Protein AF-A0A2D4QYU7-F1 (afdb_monomer)

Foldseek 3Di:
DKDFQQDKFWFADVPDPGTAIFGFHWKKFAPVLDPPPRIDIDGMDDCVVVTWIKTWTAHPVRDIDIDTPVRTDDPD

Sequence (76 aa):
MLIKVGDNVSVNLR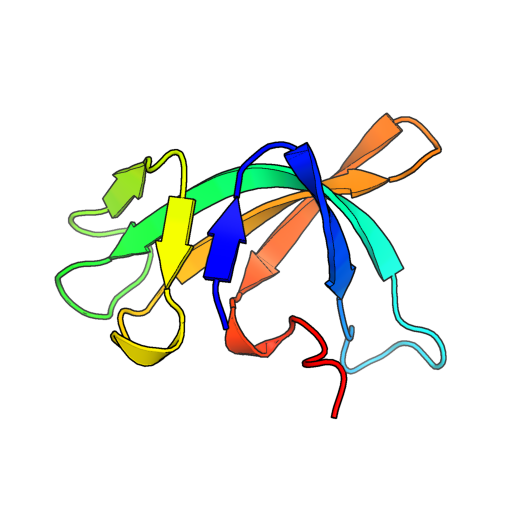RKILPREGKITGIQISSTGEFGLNEYQVGEYNTDCKYTGSIDYETENGDQYWAYFSQIEKEI

pLDDT: mean 87.48, std 10.07, range [41.91, 97.12]

Radius of gyration: 11.9 Å; Cα contacts (8 Å, |Δi|>4): 162; chains: 1; bounding box: 27×25×33 Å

Solvent-accessible surface area (backbone atoms only — not comparable to full-atom values): 4410 Å² total; per-residue (Å²): 93,80,49,42,56,68,36,79,45,44,34,53,43,98,90,51,97,60,61,49,60,28,30,27,72,38,34,38,38,16,83,77,59,44,88,97,44,74,68,42,81,44,66,60,49,55,60,77,73,66,62,38,40,33,34,33,28,31,29,94,86,68,52,76,47,74,46,47,62,90,31,46,63,71,88,126

Nearest PDB structures (foldseek):
  8q87-assembly1_Ad  TM=7.916E-01  e=3.405E-01  Gallus gallus
  7pwf-assembly1_E  TM=8.180E-01  e=9.126E-01  Giardia lamblia ATCC 50803
  7mq9-assembly1_L4  TM=8.149E-01  e=9.640E-01  Homo sapiens
  8bsi-assembly1_SE  TM=6.403E-01  e=1.136E+00  Giardia duodenalis
  6zu5-assembly1_SE0  TM=6.957E-01  e=3.398E+00  Paranosema locustae

Mean predicted aligned error: 4.67 Å

Structure (mmCIF, N/CA/C/O backbone):
data_AF-A0A2D4QYU7-F1
#
_entry.id   AF-A0A2D4QYU7-F1
#
loop_
_atom_site.group_PDB
_atom_site.id
_atom_site.type_symbol
_atom_site.label_atom_id
_atom_site.label_alt_id
_atom_site.label_comp_id
_atom_site.label_asym_id
_atom_site.label_entity_id
_atom_site.label_seq_id
_atom_site.pdbx_PDB_ins_code
_atom_site.Cartn_x
_atom_site.Cartn_y
_atom_site.Cartn_z
_atom_site.occupancy
_atom_site.B_iso_or_equiv
_atom_site.auth_seq_id
_atom_site.auth_comp_id
_atom_site.auth_asym_id
_atom_site.auth_atom_id
_atom_site.pdbx_PDB_model_num
ATOM 1 N N . MET A 1 1 ? 3.141 -11.317 -2.742 1.00 86.06 1 MET A N 1
ATOM 2 C CA . MET A 1 1 ? 1.771 -11.022 -2.237 1.00 86.06 1 MET A CA 1
ATOM 3 C C . MET A 1 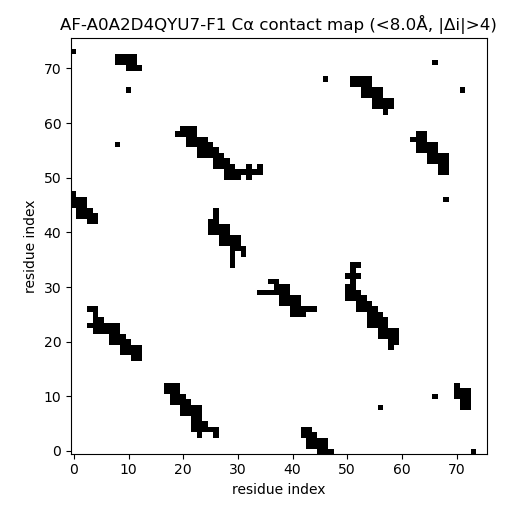1 ? 1.012 -10.307 -3.338 1.00 86.06 1 MET A C 1
ATOM 5 O O . MET A 1 1 ? 1.541 -9.350 -3.889 1.00 86.06 1 MET A O 1
ATOM 9 N N . LEU A 1 2 ? -0.179 -10.777 -3.699 1.00 91.19 2 LEU A N 1
ATOM 10 C CA . LEU A 1 2 ? -1.017 -10.114 -4.700 1.00 91.19 2 LEU A CA 1
ATOM 11 C C . LEU A 1 2 ? -1.949 -9.130 -3.988 1.00 91.19 2 LEU A C 1
ATOM 13 O O . LEU A 1 2 ? -2.627 -9.537 -3.053 1.00 91.19 2 LEU A O 1
ATOM 17 N N . ILE A 1 3 ? -1.961 -7.873 -4.423 1.00 92.75 3 ILE A N 1
ATOM 18 C CA . ILE A 1 3 ? -2.892 -6.841 -3.952 1.00 92.75 3 ILE A CA 1
ATOM 19 C C . ILE A 1 3 ? -3.742 -6.340 -5.115 1.00 92.75 3 ILE A C 1
ATOM 21 O O . ILE A 1 3 ? -3.242 -6.227 -6.240 1.00 92.75 3 ILE A O 1
ATOM 25 N N . LYS A 1 4 ? -5.009 -6.024 -4.856 1.00 95.62 4 LYS A N 1
ATOM 26 C CA . LYS A 1 4 ? -5.937 -5.478 -5.850 1.00 95.62 4 LYS A CA 1
ATOM 27 C C . LYS A 1 4 ? -6.709 -4.290 -5.302 1.00 95.62 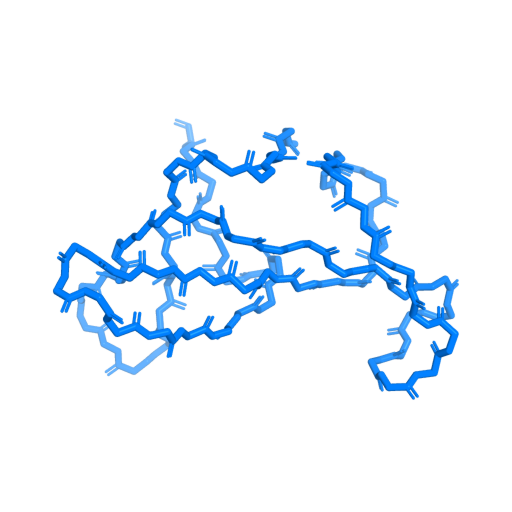4 LYS A C 1
ATOM 29 O O . LYS A 1 4 ? -6.947 -4.174 -4.102 1.00 95.62 4 LYS A O 1
ATOM 34 N N . VAL A 1 5 ? -7.136 -3.408 -6.202 1.00 95.69 5 VAL A N 1
ATOM 35 C CA . VAL A 1 5 ? -8.109 -2.372 -5.855 1.00 95.69 5 VAL A CA 1
ATOM 36 C C . VAL A 1 5 ? -9.388 -3.054 -5.375 1.00 95.69 5 VAL A C 1
ATOM 38 O O . VAL A 1 5 ? -9.955 -3.904 -6.060 1.00 95.69 5 VAL A O 1
ATOM 41 N N . GLY A 1 6 ? -9.832 -2.669 -4.186 1.00 94.56 6 GLY A N 1
ATOM 42 C CA . GLY A 1 6 ? -10.964 -3.254 -3.489 1.00 94.56 6 GLY A CA 1
ATOM 43 C C . GLY A 1 6 ? -10.601 -4.285 -2.420 1.00 94.56 6 GLY A C 1
ATOM 44 O O . GLY A 1 6 ? -11.496 -4.661 -1.665 1.00 94.56 6 GLY A O 1
ATOM 45 N N . ASP A 1 7 ? -9.340 -4.701 -2.306 1.00 94.50 7 ASP A N 1
ATOM 46 C CA . ASP A 1 7 ? -8.908 -5.577 -1.215 1.00 94.50 7 ASP A CA 1
ATOM 47 C C . ASP A 1 7 ? -8.820 -4.806 0.108 1.00 94.50 7 ASP A C 1
ATOM 49 O O . ASP A 1 7 ? -8.524 -3.606 0.136 1.00 94.50 7 ASP A O 1
ATOM 53 N N . ASN A 1 8 ? -9.050 -5.514 1.214 1.00 94.56 8 ASN A N 1
ATOM 54 C CA . ASN A 1 8 ? -8.746 -4.996 2.543 1.00 94.56 8 ASN A CA 1
ATOM 55 C C . ASN A 1 8 ? -7.229 -4.967 2.748 1.00 94.56 8 ASN A C 1
ATOM 57 O O . ASN A 1 8 ? -6.502 -5.829 2.255 1.00 94.56 8 ASN A O 1
ATOM 61 N N . VAL A 1 9 ? -6.750 -3.983 3.500 1.00 92.50 9 VAL A N 1
ATOM 62 C CA . VAL A 1 9 ? -5.330 -3.795 3.774 1.00 92.50 9 VAL A CA 1
ATOM 63 C C . VAL A 1 9 ? -5.110 -3.359 5.215 1.00 92.50 9 VAL A C 1
ATOM 65 O O . VAL A 1 9 ? -5.830 -2.504 5.725 1.00 92.50 9 VAL A O 1
ATOM 68 N N . SER A 1 10 ? -4.078 -3.919 5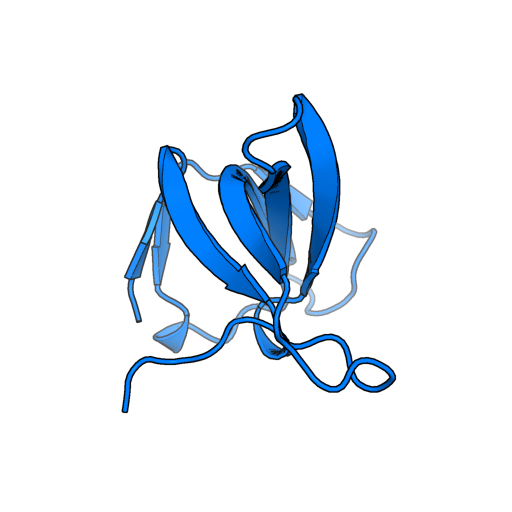.845 1.00 93.75 10 SER A N 1
ATOM 69 C CA . SER A 1 10 ? -3.513 -3.438 7.106 1.00 93.75 10 SER A CA 1
ATOM 70 C C . SER A 1 10 ? -2.204 -2.703 6.816 1.00 93.75 10 SER A C 1
ATOM 72 O O . SER A 1 10 ? -1.285 -3.250 6.200 1.00 93.75 10 SER A O 1
ATOM 74 N N . VAL A 1 11 ? -2.121 -1.436 7.220 1.00 92.00 11 VAL A N 1
ATOM 75 C CA . VAL A 1 11 ? -0.951 -0.580 7.015 1.00 92.00 11 VAL A CA 1
ATOM 76 C C . VAL A 1 11 ? -0.277 -0.291 8.348 1.00 92.00 11 VAL A C 1
ATOM 78 O O . VAL A 1 11 ? -0.819 0.406 9.213 1.00 92.00 11 VAL A O 1
ATOM 81 N N . ASN A 1 12 ? 0.964 -0.747 8.481 1.00 90.12 12 ASN A N 1
ATOM 82 C CA . ASN A 1 12 ? 1.807 -0.450 9.621 1.00 90.12 12 ASN A CA 1
ATOM 83 C C . ASN A 1 12 ? 2.345 0.986 9.538 1.00 90.12 12 ASN A C 1
ATOM 85 O O . ASN A 1 12 ? 3.134 1.378 8.666 1.00 90.12 12 ASN A O 1
ATOM 89 N N . LEU A 1 13 ? 1.912 1.800 10.492 1.00 82.31 13 LEU A N 1
ATOM 90 C CA . LEU A 1 13 ? 2.382 3.161 10.657 1.00 82.31 13 LEU A CA 1
ATOM 91 C C . LEU A 1 13 ? 3.478 3.135 11.720 1.00 82.31 13 LEU A C 1
ATOM 93 O O . LEU A 1 13 ? 3.170 2.978 12.893 1.00 82.31 13 LEU A O 1
ATOM 97 N N . ARG A 1 14 ? 4.742 3.374 11.334 1.00 72.75 14 ARG A N 1
ATOM 98 C CA . ARG A 1 14 ? 5.941 3.308 12.211 1.00 72.75 14 ARG A CA 1
ATOM 99 C C . ARG A 1 14 ? 5.830 3.998 13.586 1.00 72.75 14 ARG A C 1
ATOM 101 O O . ARG A 1 14 ? 6.674 3.771 14.443 1.00 72.75 14 ARG A O 1
ATOM 108 N N . ARG A 1 15 ? 4.868 4.906 13.776 1.00 70.25 15 ARG A N 1
ATOM 109 C CA . ARG A 1 15 ? 4.644 5.676 15.012 1.00 70.25 15 ARG A CA 1
ATOM 110 C C . ARG A 1 15 ? 3.349 5.317 15.752 1.00 70.25 15 ARG A C 1
ATOM 112 O O . ARG A 1 15 ? 3.049 5.964 16.751 1.00 70.25 15 ARG A O 1
ATOM 119 N N . LYS A 1 16 ? 2.561 4.352 15.272 1.00 72.19 16 LYS A N 1
ATOM 120 C CA . LYS A 1 16 ? 1.329 3.901 15.930 1.00 72.19 16 LYS A CA 1
ATOM 121 C C . LYS A 1 16 ? 1.498 2.483 16.460 1.00 72.19 16 LYS A C 1
ATOM 123 O O . LYS A 1 16 ? 2.196 1.672 15.872 1.00 72.19 16 LYS A O 1
ATOM 128 N N . ILE A 1 17 ? 0.841 2.226 17.589 1.00 74.25 17 ILE A N 1
ATOM 129 C CA . ILE A 1 17 ? 0.830 0.920 18.263 1.00 74.25 17 ILE A CA 1
ATOM 130 C C . ILE A 1 17 ? -0.007 -0.093 17.475 1.00 74.25 17 ILE A C 1
ATOM 132 O O . ILE A 1 17 ? 0.304 -1.277 17.486 1.00 74.25 17 ILE A O 1
ATOM 136 N N . LEU A 1 18 ? -1.053 0.378 16.792 1.00 81.31 18 LEU A N 1
ATOM 137 C CA . LEU A 1 18 ? -1.938 -0.450 15.984 1.00 81.31 18 LEU A CA 1
ATOM 138 C C . LEU A 1 18 ? -1.807 -0.070 14.507 1.00 81.31 18 LEU A C 1
ATOM 140 O O . LEU A 1 18 ? -1.687 1.130 14.202 1.00 81.31 18 LEU A O 1
ATOM 144 N N . PRO A 1 19 ? -1.838 -1.062 13.603 1.00 86.12 19 PRO A N 1
ATOM 145 C CA . PRO A 1 19 ? -1.917 -0.790 12.184 1.00 86.12 19 PRO A CA 1
ATOM 146 C C . PRO A 1 19 ? -3.238 -0.090 11.856 1.00 86.12 19 PRO A C 1
ATOM 148 O O . PRO A 1 19 ? -4.206 -0.125 12.619 1.00 86.12 19 PRO A O 1
ATOM 151 N N . ARG A 1 20 ? -3.259 0.608 10.722 1.00 90.94 20 ARG A N 1
ATOM 152 C CA . ARG A 1 20 ? -4.488 1.189 10.191 1.00 90.94 20 ARG A CA 1
ATOM 153 C C . ARG A 1 20 ? -5.044 0.262 9.130 1.00 90.94 20 ARG A C 1
ATOM 155 O O . ARG A 1 20 ? -4.361 -0.011 8.148 1.00 90.94 20 ARG A O 1
ATOM 162 N N . GLU A 1 21 ? -6.294 -0.124 9.307 1.00 93.31 21 GLU A N 1
ATOM 163 C CA . GLU A 1 21 ? -7.015 -0.905 8.316 1.00 93.31 21 GLU A CA 1
ATOM 164 C C . GLU A 1 21 ? -7.798 -0.015 7.354 1.00 93.31 21 GLU A C 1
ATOM 166 O O . GLU A 1 21 ? -8.205 1.103 7.686 1.00 93.31 21 GLU A O 1
ATOM 171 N N . GLY A 1 22 ? -8.002 -0.520 6.147 1.00 94.38 22 GLY A N 1
ATOM 172 C CA . GLY A 1 22 ? -8.858 0.099 5.152 1.00 94.38 22 GLY A CA 1
ATOM 173 C C . GLY A 1 22 ? -8.989 -0.765 3.910 1.00 94.38 22 GLY A C 1
ATOM 174 O O . GLY A 1 22 ? -8.593 -1.928 3.901 1.00 94.38 22 GLY A O 1
ATOM 175 N N . LYS A 1 23 ? -9.539 -0.179 2.853 1.00 96.31 23 LYS A N 1
ATOM 176 C CA . LYS A 1 23 ? -9.764 -0.813 1.560 1.00 96.31 23 LYS A CA 1
ATOM 177 C C . LYS A 1 23 ? -8.989 -0.077 0.483 1.00 96.31 23 LYS A C 1
ATOM 179 O O . LYS A 1 23 ? -9.078 1.145 0.396 1.00 96.31 23 LYS A O 1
ATOM 184 N N . ILE A 1 24 ? -8.243 -0.804 -0.339 1.00 96.31 24 ILE A N 1
ATOM 185 C CA . ILE A 1 24 ? -7.448 -0.217 -1.420 1.00 96.31 24 ILE A CA 1
ATOM 186 C C . ILE A 1 24 ? -8.387 0.423 -2.445 1.00 96.31 24 ILE A C 1
ATOM 188 O O . ILE A 1 24 ? -9.290 -0.231 -2.968 1.00 96.31 24 ILE A O 1
ATOM 192 N N . THR A 1 25 ? -8.154 1.689 -2.766 1.00 97.12 25 THR A N 1
ATOM 193 C CA . THR A 1 25 ? -8.893 2.451 -3.783 1.00 97.12 25 THR A CA 1
ATOM 194 C C . THR A 1 25 ? -8.044 2.724 -5.024 1.00 97.12 25 THR A C 1
ATOM 196 O O . THR A 1 25 ? -8.591 2.931 -6.106 1.00 97.12 25 THR A O 1
ATOM 199 N N . GLY A 1 26 ? -6.718 2.648 -4.903 1.00 95.81 26 GLY A N 1
ATOM 200 C CA . GLY A 1 26 ? -5.784 2.829 -6.008 1.00 95.81 26 GLY A CA 1
ATOM 201 C C . GLY A 1 26 ? -4.451 2.141 -5.746 1.00 95.81 26 GLY A C 1
ATOM 202 O O . GLY A 1 26 ? -4.037 1.974 -4.601 1.00 95.81 26 GLY A O 1
ATOM 203 N N . ILE A 1 27 ? -3.775 1.729 -6.816 1.00 95.25 27 ILE A N 1
ATOM 204 C CA . ILE A 1 27 ? -2.422 1.171 -6.759 1.00 95.25 27 ILE A CA 1
ATOM 205 C C . ILE A 1 27 ? -1.575 1.903 -7.791 1.00 95.25 27 ILE A C 1
ATOM 207 O O . ILE A 1 27 ? -1.971 2.026 -8.952 1.00 95.25 27 ILE A O 1
ATOM 211 N N . GLN A 1 28 ? -0.404 2.365 -7.368 1.0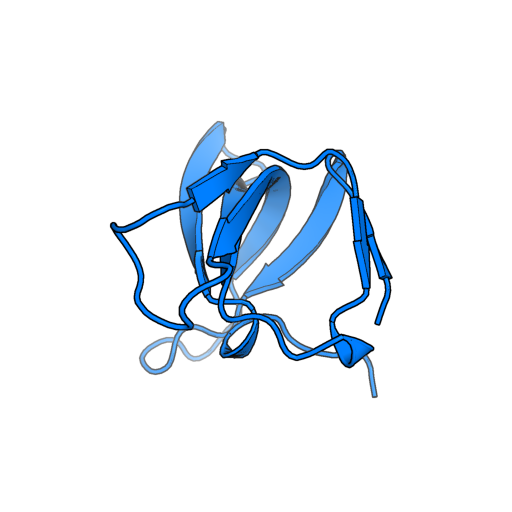0 94.25 28 GLN A N 1
ATOM 212 C CA . GLN A 1 28 ? 0.551 3.067 -8.214 1.00 94.25 28 GLN A CA 1
ATOM 213 C C . GLN A 1 28 ? 1.911 2.377 -8.140 1.00 94.25 28 GLN A C 1
ATOM 215 O O . GLN A 1 28 ? 2.392 2.041 -7.056 1.00 94.25 28 GLN A O 1
ATOM 220 N N . ILE A 1 29 ? 2.540 2.171 -9.295 1.00 92.56 29 ILE A N 1
ATOM 221 C CA . ILE A 1 29 ? 3.884 1.595 -9.399 1.00 92.56 29 ILE A CA 1
ATOM 222 C C . ILE A 1 29 ? 4.804 2.525 -10.180 1.00 92.56 29 ILE A C 1
ATOM 224 O O . ILE A 1 29 ? 4.402 3.111 -11.181 1.00 92.56 29 ILE A O 1
ATOM 228 N N . SER A 1 30 ? 6.056 2.620 -9.748 1.00 89.88 30 SER A N 1
ATOM 229 C CA . SER A 1 30 ? 7.122 3.310 -10.463 1.00 89.88 30 SER A CA 1
ATOM 230 C C . SER A 1 30 ? 8.015 2.295 -11.168 1.00 89.88 30 SER A C 1
ATOM 232 O O . SER A 1 30 ? 8.550 1.365 -10.559 1.00 89.88 30 SER A O 1
ATOM 234 N N . SER A 1 31 ? 8.198 2.500 -12.472 1.00 80.19 31 SER A N 1
ATOM 235 C CA . SER A 1 31 ? 9.105 1.691 -13.299 1.00 80.19 31 SER A CA 1
ATOM 236 C C . SER A 1 31 ? 10.585 2.026 -13.087 1.00 80.19 31 SER A C 1
ATOM 238 O O . SER A 1 31 ? 11.448 1.207 -13.400 1.00 80.19 31 SER A O 1
ATOM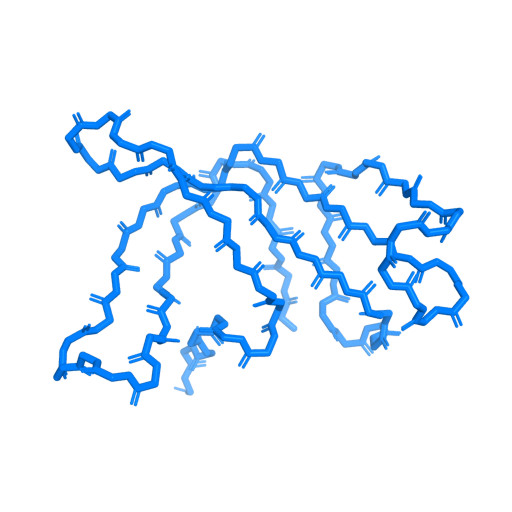 240 N N . THR A 1 32 ? 10.884 3.211 -12.550 1.00 80.31 32 THR A N 1
ATOM 241 C CA . THR A 1 32 ? 12.250 3.703 -12.312 1.00 80.31 32 THR A CA 1
ATOM 242 C C . THR A 1 32 ? 12.719 3.457 -10.881 1.00 80.31 32 THR A C 1
ATOM 244 O O . THR A 1 32 ? 13.904 3.594 -10.592 1.00 80.31 32 THR A O 1
ATOM 247 N N . GLY A 1 33 ? 11.805 3.079 -9.984 1.00 74.88 33 GLY A N 1
ATOM 248 C CA . GLY A 1 33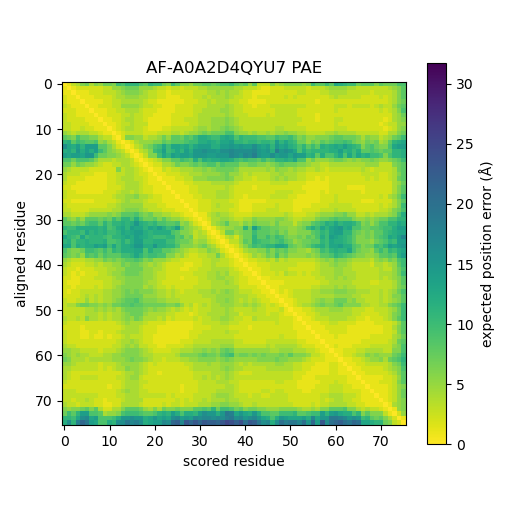 ? 12.085 2.886 -8.564 1.00 74.88 33 GLY A CA 1
ATOM 249 C C . GLY A 1 33 ? 11.983 4.167 -7.731 1.00 74.88 33 GLY A C 1
ATOM 250 O O . GLY A 1 33 ? 12.026 4.078 -6.503 1.00 74.88 33 GLY A O 1
ATOM 251 N N . GLU A 1 34 ? 11.790 5.323 -8.371 1.00 75.06 34 GLU A N 1
ATOM 252 C CA . GLU A 1 34 ? 11.581 6.622 -7.728 1.00 75.06 34 GLU A CA 1
ATOM 253 C C . GLU A 1 34 ? 10.105 7.030 -7.808 1.00 75.06 34 GLU A C 1
ATOM 255 O O . GLU A 1 34 ? 9.501 7.018 -8.883 1.00 75.06 34 GLU A O 1
ATOM 260 N N . PHE A 1 35 ? 9.523 7.387 -6.660 1.00 70.94 35 PHE A N 1
ATOM 261 C CA . PHE A 1 35 ? 8.164 7.930 -6.583 1.00 70.94 35 PHE A CA 1
ATOM 262 C C . PHE A 1 35 ? 8.104 9.333 -7.200 1.00 70.94 35 PHE A C 1
ATOM 264 O O . PHE A 1 35 ? 9.002 10.144 -6.979 1.00 70.94 35 PHE A O 1
ATOM 271 N N . GLY A 1 36 ? 7.042 9.624 -7.950 1.00 70.25 36 GLY A N 1
ATOM 272 C CA . GLY A 1 36 ? 6.832 10.887 -8.665 1.00 70.25 36 GLY A CA 1
ATOM 273 C C . GLY A 1 36 ? 7.388 10.945 -10.095 1.00 70.25 36 GLY A C 1
ATOM 274 O O . GLY A 1 36 ? 7.247 11.974 -10.755 1.00 70.25 36 GLY A O 1
ATOM 275 N N . LEU A 1 37 ? 8.013 9.872 -10.599 1.00 69.19 37 LEU A N 1
ATOM 276 C CA . LEU A 1 37 ? 8.527 9.783 -11.972 1.00 69.19 37 LEU A CA 1
ATOM 277 C C . LEU A 1 37 ? 8.067 8.485 -12.646 1.00 69.19 37 LEU A C 1
ATOM 279 O O . LEU A 1 37 ? 8.312 7.398 -12.131 1.00 69.19 37 LEU A O 1
ATOM 283 N N . ASN A 1 38 ? 7.460 8.594 -13.836 1.00 78.88 38 ASN A N 1
ATOM 284 C CA . ASN A 1 38 ? 6.987 7.456 -14.645 1.00 78.88 38 ASN A CA 1
ATOM 285 C C . ASN A 1 38 ? 6.151 6.447 -13.838 1.00 78.88 38 ASN A C 1
ATOM 287 O O . ASN A 1 38 ? 6.440 5.243 -13.818 1.00 78.88 38 ASN A O 1
ATOM 291 N N . GLU A 1 39 ? 5.140 6.977 -13.154 1.00 84.38 39 GLU A N 1
ATOM 292 C CA . GLU A 1 39 ? 4.199 6.210 -12.350 1.00 84.38 39 GLU A CA 1
ATOM 293 C C . GLU A 1 39 ? 3.033 5.720 -13.200 1.00 84.38 39 GLU A C 1
ATOM 295 O O . GLU A 1 39 ? 2.519 6.433 -14.064 1.00 84.38 39 GLU A O 1
ATOM 300 N N . TYR A 1 40 ? 2.604 4.494 -12.929 1.00 88.94 40 TYR A N 1
ATOM 301 C CA . TYR A 1 40 ? 1.492 3.857 -13.613 1.00 88.94 40 TYR A CA 1
ATOM 302 C C . TYR A 1 40 ? 0.454 3.427 -12.592 1.00 88.94 40 TYR A C 1
ATOM 304 O O . TYR A 1 40 ? 0.780 2.770 -11.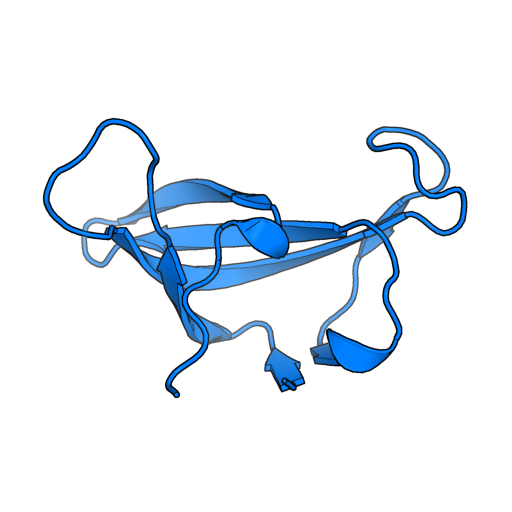599 1.00 88.94 40 TYR A O 1
ATOM 312 N N . GLN A 1 41 ? -0.801 3.771 -12.862 1.00 92.38 41 GLN A N 1
ATOM 313 C CA . GLN A 1 41 ? -1.927 3.280 -12.088 1.00 92.38 41 GLN A CA 1
ATOM 314 C C . GLN A 1 41 ? -2.309 1.885 -12.580 1.00 92.38 41 GLN A C 1
ATOM 316 O O . GLN A 1 41 ? -2.456 1.656 -13.782 1.00 92.38 41 GLN A O 1
ATOM 321 N N . VAL A 1 42 ? -2.464 0.950 -11.649 1.00 93.25 42 VAL A N 1
ATOM 322 C CA . VAL A 1 42 ? -2.788 -0.450 -11.945 1.00 93.25 42 VAL A CA 1
ATOM 323 C C . VAL A 1 42 ? -3.969 -0.915 -11.096 1.00 93.25 42 VAL A C 1
ATOM 325 O O . VAL A 1 42 ? -4.209 -0.398 -10.008 1.00 93.25 42 VAL A O 1
ATOM 328 N N . GLY A 1 43 ? -4.735 -1.883 -11.601 1.00 93.50 43 GLY A N 1
ATOM 329 C CA . GLY A 1 43 ? -5.854 -2.478 -10.856 1.00 93.50 43 GLY A CA 1
ATOM 330 C C . GLY A 1 43 ? -5.423 -3.583 -9.889 1.00 93.50 43 GLY A C 1
ATOM 331 O O . GLY A 1 43 ? -6.087 -3.830 -8.886 1.00 93.50 43 GLY A O 1
ATOM 332 N N . GLU A 1 44 ? -4.298 -4.234 -10.174 1.00 93.75 44 GLU A N 1
ATOM 333 C CA . GLU A 1 44 ? -3.703 -5.279 -9.347 1.00 93.75 44 GLU A CA 1
ATOM 334 C C . GLU A 1 44 ? -2.181 -5.249 -9.460 1.00 93.75 44 GLU A C 1
ATOM 336 O O . GLU A 1 44 ? -1.625 -4.822 -10.475 1.00 93.75 44 GLU A O 1
ATOM 341 N N . TYR A 1 45 ? -1.500 -5.704 -8.413 1.00 92.19 45 TYR A N 1
ATOM 342 C CA . TYR A 1 45 ? -0.049 -5.750 -8.374 1.00 92.19 45 TYR A CA 1
ATOM 343 C C . TYR A 1 45 ? 0.458 -6.914 -7.524 1.00 92.19 45 TYR A C 1
ATOM 345 O O . TYR A 1 45 ? 0.015 -7.128 -6.396 1.00 92.19 45 TYR A O 1
ATOM 353 N N . ASN A 1 46 ? 1.431 -7.659 -8.051 1.00 91.12 46 ASN A N 1
ATOM 354 C CA . ASN A 1 46 ? 2.161 -8.648 -7.271 1.00 91.12 46 ASN A CA 1
ATOM 355 C C . ASN A 1 46 ? 3.409 -8.001 -6.657 1.00 91.12 46 ASN A C 1
ATOM 357 O O . ASN A 1 46 ? 4.367 -7.686 -7.362 1.00 91.12 46 ASN A O 1
ATOM 361 N N . THR A 1 47 ? 3.441 -7.870 -5.329 1.00 85.50 47 THR A N 1
ATOM 362 C CA . THR A 1 47 ? 4.573 -7.289 -4.591 1.00 85.50 47 THR A CA 1
ATOM 363 C C . THR A 1 47 ? 5.894 -8.024 -4.802 1.00 85.50 47 THR A C 1
ATOM 365 O O . THR A 1 47 ? 6.954 -7.474 -4.511 1.00 85.50 47 THR A O 1
ATOM 368 N N . ASP A 1 48 ? 5.854 -9.263 -5.291 1.00 87.81 48 ASP A N 1
ATOM 369 C CA . ASP A 1 48 ? 7.049 -10.063 -5.563 1.00 87.81 48 ASP A CA 1
ATOM 370 C C . ASP A 1 48 ? 7.790 -9.580 -6.823 1.00 87.81 48 ASP A C 1
ATOM 372 O O . ASP A 1 48 ? 8.964 -9.902 -7.003 1.00 87.81 48 ASP A O 1
ATOM 376 N N . CYS A 1 49 ? 7.153 -8.732 -7.642 1.00 86.81 49 CYS A N 1
ATOM 377 C CA . CYS A 1 49 ? 7.782 -8.025 -8.759 1.00 86.81 49 CYS A CA 1
ATOM 378 C C . CYS A 1 49 ? 8.754 -6.919 -8.311 1.00 86.81 49 CYS A C 1
ATOM 380 O O . CYS A 1 49 ? 9.541 -6.448 -9.126 1.00 86.81 49 CYS A O 1
ATOM 382 N N . LYS A 1 50 ? 8.741 -6.526 -7.026 1.00 85.12 50 LYS A N 1
ATOM 383 C CA . LYS A 1 50 ? 9.699 -5.589 -6.402 1.00 85.12 50 LYS A CA 1
ATOM 384 C C . LYS A 1 50 ? 9.797 -4.195 -7.041 1.00 85.12 50 LYS A C 1
ATOM 386 O O . LYS A 1 50 ? 10.751 -3.476 -6.755 1.00 85.12 50 LYS A O 1
ATOM 391 N N . TYR A 1 51 ? 8.815 -3.778 -7.836 1.00 87.38 51 TYR A N 1
ATOM 392 C CA . TYR A 1 51 ? 8.661 -2.369 -8.183 1.00 87.38 51 TYR A CA 1
ATOM 393 C C . TYR A 1 51 ? 8.375 -1.549 -6.929 1.00 87.38 51 TYR A C 1
ATOM 395 O O . TYR A 1 51 ? 7.607 -1.966 -6.051 1.00 87.38 51 TYR A O 1
ATOM 403 N N . THR A 1 52 ? 8.985 -0.368 -6.870 1.00 89.25 52 THR A N 1
ATOM 404 C CA . THR A 1 52 ? 8.603 0.656 -5.906 1.00 89.25 52 THR A CA 1
ATOM 405 C C . THR A 1 52 ? 7.181 1.088 -6.227 1.00 89.25 52 THR A C 1
ATOM 407 O O . THR A 1 52 ? 6.852 1.354 -7.380 1.00 89.25 52 THR A O 1
ATOM 410 N N . GLY A 1 53 ? 6.325 1.142 -5.218 1.00 91.19 53 GLY A N 1
ATOM 411 C CA . GLY A 1 53 ? 4.945 1.542 -5.416 1.00 91.19 53 GLY A CA 1
ATOM 412 C C . GLY A 1 53 ? 4.210 1.783 -4.104 1.00 91.19 53 GLY A C 1
ATOM 413 O O . GLY A 1 53 ? 4.779 1.685 -3.007 1.00 91.19 53 GLY A O 1
ATOM 414 N N . SER A 1 54 ? 2.953 2.167 -4.246 1.00 93.06 54 SER A N 1
ATOM 415 C CA . SER A 1 54 ? 2.104 2.649 -3.176 1.00 93.06 54 SER A CA 1
ATOM 416 C C . SER A 1 54 ? 0.652 2.312 -3.456 1.00 93.06 54 SER A C 1
ATOM 418 O O . SER A 1 54 ? 0.269 1.925 -4.564 1.00 93.06 54 SER A O 1
ATOM 420 N N . ILE A 1 55 ? -0.137 2.444 -2.404 1.00 94.81 55 ILE A N 1
ATOM 421 C CA . ILE A 1 55 ? -1.576 2.301 -2.435 1.00 94.81 55 ILE A CA 1
ATOM 422 C C . ILE A 1 55 ? -2.226 3.575 -1.921 1.00 94.81 55 ILE A C 1
ATOM 424 O O . ILE A 1 55 ? -1.757 4.180 -0.953 1.00 94.81 55 ILE A O 1
ATOM 428 N N . ASP A 1 56 ? -3.346 3.912 -2.537 1.00 95.75 56 ASP A N 1
ATOM 429 C CA . ASP A 1 56 ? -4.379 4.738 -1.935 1.00 95.75 56 ASP A CA 1
ATOM 430 C C . ASP A 1 56 ? -5.381 3.792 -1.271 1.00 95.75 56 ASP A C 1
ATOM 432 O O . ASP A 1 56 ? -5.723 2.743 -1.830 1.00 95.75 56 ASP A O 1
ATOM 436 N N . TYR A 1 57 ? -5.826 4.119 -0.064 1.00 95.69 57 TYR A N 1
ATOM 437 C CA . TYR A 1 57 ? -6.799 3.317 0.665 1.00 95.69 57 TYR A CA 1
ATOM 438 C C . TYR A 1 57 ? -7.730 4.188 1.497 1.00 95.69 57 TYR A C 1
ATOM 440 O O . TYR A 1 57 ? -7.367 5.265 1.969 1.00 95.69 57 TYR A O 1
ATOM 448 N N . GLU A 1 58 ? -8.940 3.690 1.694 1.00 97.06 58 GLU A N 1
ATOM 449 C CA . GLU A 1 58 ? -9.988 4.350 2.457 1.00 97.06 58 GLU A CA 1
ATOM 450 C C . GLU A 1 58 ? -10.294 3.536 3.712 1.00 97.06 58 GLU A C 1
ATOM 452 O O . GLU A 1 58 ? -10.448 2.317 3.651 1.00 97.06 58 GLU A O 1
ATOM 457 N N . THR A 1 59 ? -10.338 4.188 4.870 1.00 94.44 59 THR A N 1
ATOM 458 C CA . THR A 1 59 ? -10.751 3.523 6.117 1.00 94.44 59 THR A CA 1
ATOM 459 C C . THR A 1 59 ? -12.264 3.351 6.166 1.00 94.44 59 THR A C 1
ATOM 461 O O . THR A 1 59 ? -12.991 4.011 5.434 1.00 94.44 59 THR A O 1
ATOM 464 N N . GLU A 1 60 ? -12.760 2.540 7.098 1.00 91.06 60 GLU A N 1
ATOM 465 C CA . GLU A 1 60 ? -14.204 2.364 7.316 1.00 91.06 60 GLU A CA 1
ATOM 466 C C . GLU A 1 60 ? -14.952 3.688 7.585 1.00 91.06 60 GLU A C 1
ATOM 468 O O . GLU A 1 60 ? -16.122 3.823 7.239 1.00 91.06 60 GLU A O 1
ATOM 473 N N . ASN A 1 61 ? -14.264 4.700 8.126 1.00 92.00 61 ASN A N 1
ATOM 474 C CA . ASN A 1 61 ? -14.831 6.030 8.372 1.00 92.00 61 ASN A CA 1
ATOM 475 C C . ASN A 1 61 ? -14.902 6.923 7.115 1.00 92.00 61 ASN A C 1
ATOM 477 O O . ASN A 1 61 ? -15.337 8.068 7.216 1.00 92.00 61 ASN A O 1
ATOM 481 N N . GLY A 1 62 ? -14.443 6.447 5.953 1.00 92.38 62 GLY A N 1
ATOM 482 C CA . GLY A 1 62 ? -14.354 7.227 4.713 1.00 92.38 62 GLY A CA 1
ATOM 483 C C . GLY A 1 62 ? -13.108 8.117 4.611 1.00 92.38 62 GLY A C 1
ATOM 484 O O . GLY A 1 62 ? -12.961 8.867 3.647 1.00 92.38 62 GLY A O 1
ATOM 485 N N . ASP A 1 63 ? -12.191 8.053 5.583 1.00 94.81 63 ASP A N 1
ATOM 486 C CA . ASP A 1 63 ? -10.930 8.797 5.507 1.00 94.81 63 ASP A CA 1
ATOM 487 C C . ASP A 1 63 ? -10.004 8.174 4.460 1.00 94.81 63 ASP A C 1
ATOM 489 O O . ASP A 1 63 ? -9.687 6.981 4.546 1.00 94.81 63 ASP A O 1
ATOM 493 N N . GLN A 1 64 ? -9.500 8.995 3.539 1.00 95.62 64 GLN A N 1
ATOM 494 C CA . GLN A 1 64 ? -8.522 8.570 2.542 1.00 95.62 64 GLN A CA 1
ATOM 495 C C . GLN A 1 64 ? -7.086 8.763 3.018 1.00 95.62 64 GLN A C 1
ATOM 497 O O . GLN A 1 64 ? -6.707 9.794 3.580 1.00 95.62 64 GLN A O 1
ATOM 502 N N . TYR A 1 65 ? -6.271 7.749 2.759 1.00 94.62 65 TYR A N 1
ATOM 503 C CA . TYR A 1 65 ? -4.865 7.708 3.102 1.00 94.62 65 TYR A CA 1
ATOM 504 C C . TYR A 1 65 ? -4.052 7.063 1.991 1.00 94.62 65 TYR A C 1
ATOM 506 O O . TYR A 1 65 ? -4.567 6.404 1.094 1.00 94.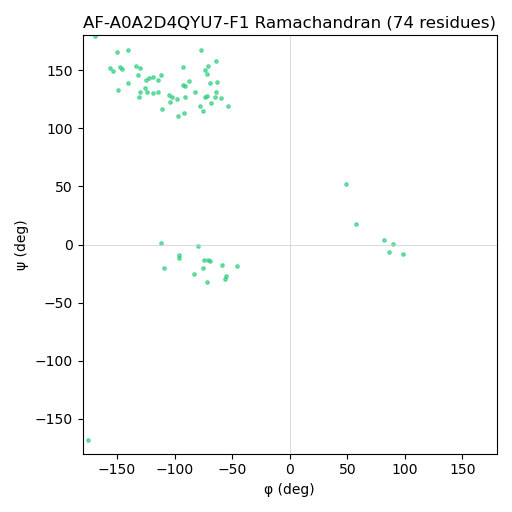62 65 TYR A O 1
ATOM 514 N N . TRP A 1 66 ? -2.743 7.222 2.123 1.00 93.50 66 TRP A N 1
ATOM 515 C CA . TRP A 1 66 ? -1.762 6.693 1.200 1.00 93.50 66 TRP A CA 1
ATOM 516 C C . TRP A 1 66 ? -0.640 5.980 1.959 1.00 93.50 66 TRP A C 1
ATOM 518 O O . TRP A 1 66 ? -0.301 6.375 3.084 1.00 93.50 66 TRP A O 1
ATOM 528 N N . ALA A 1 67 ? -0.082 4.914 1.379 1.00 92.06 67 ALA A N 1
ATOM 529 C CA . ALA A 1 67 ? 1.019 4.156 1.973 1.00 92.06 67 ALA A CA 1
ATOM 530 C C . ALA A 1 67 ? 1.891 3.439 0.936 1.00 92.06 67 ALA A C 1
ATOM 532 O O . ALA A 1 67 ? 1.405 2.958 -0.083 1.00 92.06 67 ALA A O 1
ATOM 533 N N . TYR A 1 68 ? 3.181 3.283 1.237 1.00 91.62 68 TYR A N 1
ATOM 534 C CA . TYR A 1 68 ? 4.078 2.447 0.434 1.00 91.62 68 TYR A CA 1
ATOM 535 C C . TYR A 1 68 ? 3.772 0.955 0.605 1.00 91.62 68 TYR A C 1
ATOM 537 O O . TYR A 1 68 ? 3.382 0.516 1.688 1.00 91.62 68 TYR A O 1
ATOM 545 N N . PHE A 1 69 ? 4.101 0.136 -0.401 1.00 90.25 69 PHE A N 1
ATOM 546 C CA . PHE A 1 69 ? 3.996 -1.329 -0.287 1.00 90.25 69 PHE A CA 1
ATOM 547 C C . PHE A 1 69 ? 4.790 -1.916 0.885 1.00 90.25 69 PHE A C 1
ATOM 549 O O . PHE A 1 69 ? 4.401 -2.931 1.452 1.00 90.25 69 PHE A O 1
ATOM 556 N N . SER A 1 70 ? 5.896 -1.277 1.273 1.00 88.12 70 SER A N 1
ATOM 557 C CA . SER A 1 70 ? 6.720 -1.693 2.415 1.00 88.12 70 SER A CA 1
ATOM 558 C C . SER A 1 70 ? 6.046 -1.493 3.774 1.00 88.12 70 SER A C 1
ATOM 560 O O . SER A 1 70 ? 6.536 -2.012 4.774 1.00 88.12 70 SER A O 1
ATOM 562 N N . GLN A 1 71 ? 4.956 -0.727 3.821 1.00 89.62 71 GLN A N 1
ATOM 563 C CA . GLN A 1 71 ? 4.166 -0.491 5.024 1.00 89.62 71 GLN A CA 1
ATOM 564 C C . GLN A 1 71 ? 2.962 -1.423 5.123 1.00 89.62 71 GLN A C 1
ATOM 566 O O . GLN A 1 71 ? 2.305 -1.428 6.158 1.00 89.62 71 GLN A O 1
ATOM 571 N N . ILE A 1 72 ? 2.654 -2.182 4.072 1.00 90.00 72 ILE A N 1
ATOM 572 C CA . ILE A 1 72 ? 1.571 -3.157 4.112 1.00 90.00 72 ILE A CA 1
ATOM 573 C C . ILE A 1 72 ? 2.037 -4.339 4.954 1.00 90.00 72 ILE A C 1
ATOM 575 O O . ILE A 1 72 ? 3.107 -4.907 4.709 1.00 90.00 72 ILE A O 1
ATOM 579 N N . GLU A 1 73 ? 1.240 -4.701 5.951 1.00 84.06 73 GLU A N 1
ATOM 580 C CA . GLU A 1 73 ? 1.490 -5.913 6.713 1.00 84.06 73 GLU A CA 1
ATOM 581 C C . GLU A 1 73 ? 1.243 -7.115 5.807 1.00 84.06 73 GLU A C 1
ATOM 583 O O . GLU A 1 73 ? 0.171 -7.281 5.230 1.00 84.06 73 GLU A O 1
ATOM 588 N N . LYS A 1 74 ? 2.273 -7.943 5.641 1.00 70.38 74 LYS A N 1
ATOM 589 C CA . LYS A 1 74 ? 2.097 -9.261 5.045 1.00 70.38 74 LYS A CA 1
ATOM 590 C C . LYS A 1 74 ? 1.502 -10.131 6.141 1.00 70.38 74 LYS A C 1
ATOM 592 O O . LYS A 1 74 ? 2.157 -10.293 7.169 1.00 70.38 74 LYS A O 1
ATOM 597 N N . GLU A 1 75 ? 0.303 -10.672 5.940 1.00 54.62 75 GLU A N 1
ATOM 598 C CA . GLU A 1 75 ? -0.098 -11.844 6.720 1.00 54.62 75 GLU A CA 1
ATOM 599 C C . GLU A 1 75 ? 1.008 -12.900 6.535 1.00 54.62 75 GLU A C 1
ATOM 601 O O . GLU A 1 75 ? 1.380 -13.223 5.401 1.00 54.62 75 GLU A O 1
ATOM 606 N N . ILE A 1 76 ? 1.636 -13.292 7.651 1.00 41.91 76 ILE A N 1
ATOM 607 C CA . ILE A 1 76 ? 2.762 -14.239 7.717 1.00 41.91 76 ILE A CA 1
ATOM 608 C C . ILE A 1 76 ? 2.216 -15.661 7.672 1.00 41.91 76 ILE A C 1
ATOM 610 O O . ILE A 1 76 ? 1.270 -15.934 8.443 1.00 41.91 76 ILE A O 1
#

Secondary structure (DSSP, 8-state):
-EEETT-EEEE--TT-SSPEEEEEEEEEEESSSSTTSSEEEESEEEGGG--EEEEEEE-TTS-EEEEEGGGBPPP-